Protein AF-X1SEZ9-F1 (afdb_monomer_lite)

Organism: NCBI:txid412755

Foldseek 3Di:
DVVLQCCAPVNVVVLVVVCVVCPPVDDSVVSNVVVVVVVVVVVVVVVVCVVPVCVVCVVVVVD

Sequence (63 aa):
LILIGSMTPPLGLTIYVMKGVLGELVPIGEMFRGCIIFVLMEIVTIGIIIAFPSLATWLPSLM

Structure (mmCIF, N/CA/C/O backbone):
data_AF-X1SEZ9-F1
#
_entry.id   AF-X1SEZ9-F1
#
loop_
_atom_site.group_PDB
_atom_site.id
_atom_site.type_symbol
_atom_site.label_atom_id
_atom_site.label_alt_id
_atom_site.label_comp_id
_atom_site.label_asym_id
_atom_site.label_entity_id
_atom_site.label_seq_id
_atom_site.pdbx_PDB_ins_code
_atom_site.Cartn_x
_atom_site.Cartn_y
_atom_site.Cartn_z
_atom_site.occupancy
_atom_site.B_iso_or_equiv
_atom_site.auth_seq_id
_atom_site.auth_comp_id
_atom_site.auth_asym_id
_atom_site.auth_atom_id
_atom_site.pdbx_PDB_model_num
ATOM 1 N N . LEU A 1 1 ? 4.689 2.119 -1.506 1.00 51.72 1 LEU A N 1
ATOM 2 C CA . LEU A 1 1 ? 5.311 1.569 -0.269 1.00 51.72 1 LEU A CA 1
ATOM 3 C C . LEU A 1 1 ? 4.979 2.378 0.991 1.00 51.72 1 LEU A C 1
ATOM 5 O O . LEU A 1 1 ? 4.372 1.799 1.880 1.00 51.72 1 LEU A O 1
ATOM 9 N N . ILE A 1 2 ? 5.275 3.685 1.073 1.00 55.62 2 ILE A N 1
ATOM 10 C CA . ILE A 1 2 ? 4.904 4.527 2.242 1.00 55.62 2 ILE A CA 1
ATOM 11 C C . ILE A 1 2 ? 3.378 4.537 2.495 1.00 55.62 2 ILE A C 1
ATOM 13 O O . ILE A 1 2 ? 2.945 4.360 3.627 1.00 55.62 2 ILE A O 1
ATOM 17 N N . LEU A 1 3 ? 2.560 4.628 1.438 1.00 55.00 3 LEU A N 1
ATOM 18 C CA . LEU A 1 3 ? 1.087 4.610 1.528 1.00 55.00 3 LEU A CA 1
ATOM 19 C C . LEU A 1 3 ? 0.501 3.256 1.975 1.00 55.00 3 LEU A C 1
ATOM 21 O O . LEU A 1 3 ? -0.480 3.219 2.710 1.00 55.00 3 LEU A O 1
ATOM 25 N N . ILE A 1 4 ? 1.131 2.144 1.579 1.00 55.72 4 ILE A N 1
ATOM 26 C CA . ILE A 1 4 ? 0.704 0.782 1.948 1.00 55.72 4 ILE A CA 1
ATOM 27 C C . ILE A 1 4 ? 0.879 0.573 3.455 1.00 55.72 4 ILE A C 1
ATOM 29 O O . ILE A 1 4 ? -0.012 0.042 4.118 1.00 55.72 4 ILE A O 1
ATOM 33 N N . GLY A 1 5 ? 1.999 1.045 4.016 1.00 54.91 5 GLY A N 1
ATOM 34 C CA . GLY A 1 5 ? 2.244 1.009 5.458 1.00 54.91 5 GLY A CA 1
ATOM 35 C C . GLY A 1 5 ? 1.158 1.751 6.235 1.00 54.91 5 GLY A C 1
ATOM 36 O O . GLY A 1 5 ? 0.608 1.210 7.188 1.00 54.91 5 GLY A O 1
ATOM 37 N N . SER A 1 6 ? 0.758 2.936 5.772 1.00 56.75 6 SER A N 1
ATOM 38 C CA . SER A 1 6 ? -0.279 3.751 6.420 1.00 56.75 6 SER A CA 1
ATOM 39 C C . SER A 1 6 ? -1.704 3.177 6.343 1.00 56.75 6 SER A C 1
ATOM 41 O O . SER A 1 6 ? -2.557 3.609 7.117 1.00 56.75 6 SER A O 1
ATOM 43 N N . MET A 1 7 ? -1.972 2.217 5.450 1.00 60.38 7 MET A N 1
ATOM 44 C CA . MET A 1 7 ? -3.307 1.630 5.221 1.00 60.38 7 MET A CA 1
ATOM 45 C C . MET A 1 7 ? -3.474 0.209 5.796 1.00 60.38 7 MET A C 1
ATOM 47 O O . MET A 1 7 ? -4.594 -0.277 5.905 1.00 60.38 7 MET A O 1
ATOM 51 N N . THR A 1 8 ? -2.396 -0.481 6.180 1.00 61.50 8 THR A N 1
ATOM 52 C CA . THR A 1 8 ? -2.426 -1.920 6.545 1.00 61.50 8 THR A CA 1
ATOM 53 C C . THR A 1 8 ? -2.218 -2.098 8.069 1.00 61.50 8 THR A C 1
ATOM 55 O O . THR A 1 8 ? -1.586 -1.230 8.683 1.00 61.50 8 THR A O 1
ATOM 58 N N . PRO A 1 9 ? -2.713 -3.180 8.726 1.00 59.62 9 PRO A N 1
ATOM 59 C CA . PRO A 1 9 ? -2.894 -3.237 10.185 1.00 59.62 9 PRO A CA 1
ATOM 60 C C . PRO A 1 9 ? -1.685 -3.078 11.133 1.00 59.62 9 PRO A C 1
ATOM 62 O O . PRO A 1 9 ? -1.959 -2.911 12.319 1.00 59.62 9 PRO A O 1
ATOM 65 N N . PRO A 1 10 ? -0.391 -3.095 10.732 1.00 59.09 10 PRO A N 1
ATOM 66 C CA . PRO A 1 10 ? 0.689 -2.790 11.682 1.00 59.09 10 PRO A CA 1
ATOM 67 C C . PRO A 1 10 ? 0.934 -1.288 11.936 1.00 59.09 10 PRO A C 1
ATOM 69 O O . PRO A 1 10 ? 1.490 -0.957 12.978 1.00 59.09 10 PRO A O 1
ATOM 72 N N . LEU A 1 11 ? 0.531 -0.377 11.033 1.00 64.06 11 LEU A N 1
ATOM 73 C CA . LEU A 1 11 ? 0.659 1.082 11.235 1.00 64.06 11 LEU A CA 1
ATOM 74 C C . LEU A 1 11 ? -0.674 1.812 11.030 1.00 64.06 11 LEU A C 1
ATOM 76 O O . LEU A 1 11 ? -0.980 2.686 11.833 1.00 64.06 11 LEU A O 1
ATOM 80 N N . GLY A 1 12 ? -1.465 1.458 9.998 1.00 64.69 12 GLY A N 1
ATOM 81 C CA . GLY A 1 12 ? -2.892 1.803 9.826 1.00 64.69 12 GLY A CA 1
ATOM 82 C C . GLY A 1 12 ? -3.296 3.265 10.059 1.00 64.69 12 GLY A C 1
ATOM 83 O O . GLY A 1 12 ? -4.470 3.543 10.302 1.00 64.69 12 GLY A O 1
ATOM 84 N N . LEU A 1 13 ? -2.337 4.191 10.045 1.00 73.00 13 LEU A N 1
ATOM 85 C CA . LEU A 1 13 ? -2.472 5.529 10.607 1.00 73.00 13 LEU A CA 1
ATOM 86 C C . LEU A 1 13 ? -3.588 6.311 9.911 1.00 73.00 13 LEU A C 1
ATOM 88 O O . LEU A 1 13 ? -4.345 7.018 10.564 1.00 73.00 13 LEU A O 1
ATOM 92 N N . THR A 1 14 ? 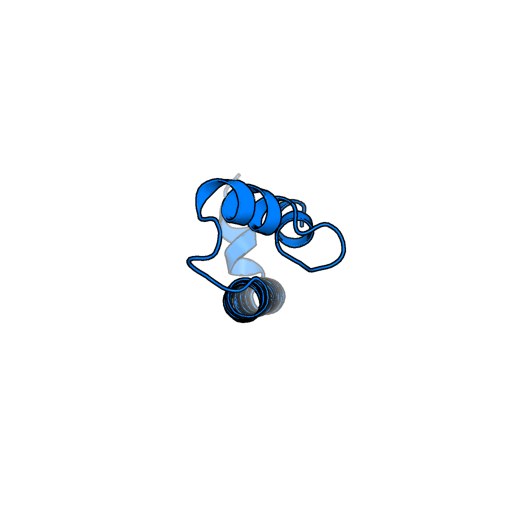-3.743 6.124 8.599 1.00 70.00 14 THR A N 1
ATOM 93 C CA . THR A 1 14 ? -4.790 6.778 7.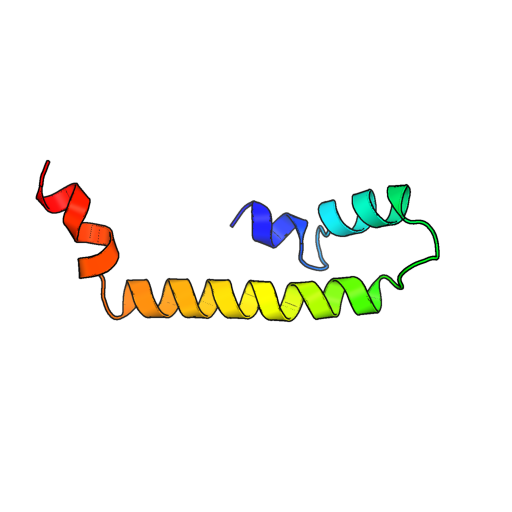808 1.00 70.00 14 THR A CA 1
ATOM 94 C C . THR A 1 14 ? -6.181 6.268 8.184 1.00 70.00 14 THR A C 1
ATOM 96 O O . THR A 1 14 ? -7.102 7.069 8.315 1.00 70.00 14 THR A O 1
ATOM 99 N N . ILE A 1 15 ? -6.331 4.962 8.434 1.00 73.69 15 ILE A N 1
ATOM 100 C CA . ILE A 1 15 ? -7.595 4.364 8.897 1.00 73.69 15 ILE A CA 1
ATOM 101 C C . ILE A 1 15 ? -7.913 4.828 10.324 1.00 73.69 15 ILE A C 1
ATOM 103 O O . ILE A 1 15 ? -9.059 5.152 10.624 1.00 73.69 15 ILE A O 1
ATOM 107 N N . TYR A 1 16 ? -6.906 4.927 11.196 1.00 74.50 16 TYR A N 1
ATOM 108 C CA . TYR A 1 16 ? -7.080 5.422 12.565 1.00 74.50 16 TYR A CA 1
ATOM 109 C C . TYR A 1 16 ? -7.428 6.916 12.624 1.00 74.50 16 TYR A C 1
ATOM 111 O O . TYR A 1 16 ? -8.302 7.302 13.401 1.00 74.50 16 TYR A O 1
ATOM 119 N N . VAL A 1 17 ? -6.811 7.750 11.782 1.00 77.44 17 VAL A N 1
ATOM 120 C CA . VAL A 1 17 ? -7.163 9.173 11.649 1.00 77.44 17 VAL A CA 1
ATOM 121 C C . VAL A 1 17 ? -8.583 9.319 11.102 1.00 77.44 17 VAL A C 1
ATOM 123 O O . VAL A 1 17 ? -9.370 10.076 11.668 1.00 77.44 17 VAL A O 1
ATOM 126 N N . MET A 1 18 ? -8.957 8.545 10.076 1.00 74.75 18 MET A N 1
ATOM 127 C CA . MET A 1 18 ? -10.331 8.559 9.562 1.00 74.75 18 MET A CA 1
ATOM 128 C C . MET A 1 18 ? -11.348 8.045 10.574 1.00 74.75 18 MET A C 1
ATOM 130 O O . MET A 1 18 ? -12.440 8.600 10.643 1.00 74.75 18 MET A O 1
ATOM 134 N N . LYS A 1 19 ? -11.002 7.067 11.415 1.00 73.94 19 LYS A N 1
ATOM 135 C CA . LYS A 1 19 ? -11.849 6.678 12.549 1.00 73.94 19 LYS A CA 1
ATOM 136 C C . LYS A 1 19 ? -12.033 7.830 13.541 1.00 73.94 19 LYS A C 1
ATOM 138 O O . LYS A 1 19 ? -13.136 8.024 14.037 1.00 73.94 19 LYS A O 1
ATOM 143 N N . GLY A 1 20 ? -10.987 8.613 13.804 1.00 77.44 20 GLY A N 1
ATOM 144 C CA . GLY A 1 20 ? -11.083 9.810 14.647 1.00 77.44 20 GLY A CA 1
ATOM 145 C C . GLY A 1 20 ? -12.062 10.860 14.106 1.00 77.44 20 GLY A C 1
ATOM 146 O O . GLY A 1 20 ? -12.716 11.536 14.893 1.00 77.44 20 GLY A O 1
ATOM 147 N N . VAL A 1 21 ? -12.201 10.961 12.779 1.00 81.94 21 VAL A N 1
ATOM 148 C CA . VAL A 1 21 ? -13.123 11.897 12.108 1.00 81.94 21 VAL A CA 1
ATOM 149 C C . VAL A 1 21 ? -14.537 11.317 11.943 1.00 81.94 21 VAL A C 1
ATOM 151 O O . VAL A 1 21 ? -15.516 12.045 12.077 1.00 81.94 21 VAL A O 1
ATOM 154 N N . LEU A 1 22 ? -14.660 10.017 11.651 1.00 76.44 22 LEU A N 1
ATOM 155 C CA . LEU A 1 22 ? -15.926 9.337 11.333 1.00 76.44 22 LEU A CA 1
ATOM 156 C C . LEU A 1 22 ? -16.623 8.713 12.558 1.00 76.44 22 LEU A C 1
ATOM 158 O O . LEU A 1 22 ? -17.799 8.358 12.480 1.00 76.44 22 LEU A O 1
ATOM 162 N N . GLY A 1 23 ? -15.928 8.569 13.688 1.00 71.38 23 GLY A N 1
ATOM 163 C CA . GLY A 1 23 ? -16.486 7.998 14.914 1.00 71.38 23 GLY A CA 1
ATOM 164 C C . GLY A 1 23 ? -16.929 6.535 14.758 1.00 71.38 23 GLY A C 1
ATOM 165 O O . GLY A 1 23 ? -16.201 5.707 14.215 1.00 71.38 23 GLY A O 1
ATOM 166 N N . GLU A 1 24 ? -18.127 6.218 15.258 1.00 75.19 24 GLU A N 1
ATOM 167 C CA . GLU A 1 24 ? -18.732 4.869 15.263 1.00 75.19 24 GLU A CA 1
ATOM 168 C C . GLU A 1 24 ? -19.500 4.536 13.965 1.00 75.19 24 GLU A C 1
ATOM 170 O O . GLU A 1 24 ? -20.081 3.460 13.852 1.00 75.19 24 GLU A O 1
ATOM 175 N N . LEU A 1 25 ? -19.525 5.438 12.972 1.00 74.38 25 LEU A N 1
ATOM 176 C CA . LEU A 1 25 ? -20.321 5.256 11.747 1.00 74.38 25 LEU A CA 1
ATOM 177 C C . LEU A 1 25 ? -19.882 4.047 10.911 1.00 74.38 25 LEU A C 1
ATOM 179 O O . LEU A 1 25 ? -20.704 3.454 10.216 1.00 74.38 25 LEU A O 1
ATOM 183 N N . VAL A 1 26 ? -18.592 3.700 10.946 1.00 74.69 26 VAL A N 1
ATOM 184 C CA . VAL A 1 26 ? -18.029 2.605 10.150 1.00 74.69 26 VAL A CA 1
ATOM 185 C C . VAL A 1 26 ? -17.076 1.770 11.016 1.00 74.69 26 VAL A C 1
ATOM 187 O O . VAL A 1 26 ? -16.105 2.311 11.555 1.00 74.69 26 VAL A O 1
ATOM 190 N N . PRO A 1 27 ? -17.294 0.448 11.140 1.00 79.12 27 PRO A N 1
ATOM 191 C CA . PRO A 1 27 ? -16.396 -0.433 11.878 1.00 79.12 27 PRO A CA 1
ATOM 192 C C . PRO A 1 27 ? -14.995 -0.468 11.256 1.00 79.12 27 PRO A C 1
ATOM 194 O O . PRO A 1 27 ? -14.847 -0.587 10.039 1.00 79.12 27 PRO A O 1
ATOM 197 N N . ILE A 1 28 ? -13.951 -0.490 12.095 1.00 74.69 28 ILE A N 1
ATOM 198 C CA . ILE A 1 28 ? -12.548 -0.651 11.655 1.00 74.69 28 ILE A CA 1
ATOM 199 C C . ILE A 1 28 ? -12.391 -1.856 10.711 1.00 74.69 28 ILE A C 1
ATOM 201 O O . ILE A 1 28 ? -11.661 -1.788 9.723 1.00 74.69 28 ILE A O 1
ATOM 205 N N . GLY A 1 29 ? -13.089 -2.959 11.004 1.00 77.12 29 GLY A N 1
ATOM 206 C CA . GLY A 1 29 ? -13.034 -4.178 10.197 1.00 77.12 29 GLY A CA 1
ATOM 207 C C . GLY A 1 29 ? -13.519 -3.985 8.757 1.00 77.12 29 GLY A C 1
ATOM 208 O O . GLY A 1 29 ? -12.945 -4.572 7.841 1.00 77.12 29 GLY A O 1
ATOM 209 N N . GLU A 1 30 ? -14.516 -3.126 8.530 1.00 77.50 30 GLU A N 1
ATOM 210 C CA . GLU A 1 30 ? -14.994 -2.813 7.177 1.00 77.50 30 GLU A CA 1
ATOM 211 C C . GLU A 1 30 ? -14.006 -1.926 6.416 1.00 77.50 30 GLU A C 1
ATOM 213 O O . GLU A 1 30 ? -13.730 -2.173 5.240 1.00 77.50 30 GLU A O 1
ATOM 218 N N . MET A 1 31 ? -13.391 -0.956 7.099 1.00 76.06 31 MET A N 1
ATOM 219 C CA . MET A 1 31 ? -12.353 -0.108 6.502 1.00 76.06 31 MET A CA 1
ATOM 220 C C . MET A 1 31 ? -11.140 -0.933 6.047 1.00 76.06 31 MET A C 1
ATOM 222 O O . MET A 1 31 ? -10.617 -0.728 4.947 1.00 76.06 31 MET A O 1
ATOM 226 N N . PHE A 1 32 ? -10.725 -1.919 6.850 1.00 76.56 32 PHE A N 1
ATOM 227 C CA . PHE A 1 32 ? -9.645 -2.836 6.476 1.00 76.56 32 PHE A CA 1
ATOM 228 C C . PHE A 1 32 ? -9.997 -3.708 5.276 1.00 76.56 32 PHE A C 1
ATOM 230 O O . PHE A 1 32 ? -9.148 -3.936 4.411 1.00 76.56 32 PHE A O 1
ATOM 237 N N . ARG A 1 33 ? -11.247 -4.164 5.184 1.00 79.50 33 ARG A N 1
ATOM 238 C CA . ARG A 1 33 ? -11.714 -4.954 4.042 1.00 79.50 33 ARG A CA 1
ATOM 239 C C . ARG A 1 33 ? -11.684 -4.146 2.742 1.00 79.50 33 ARG A C 1
ATOM 241 O O . ARG A 1 33 ? -11.284 -4.687 1.713 1.00 79.50 33 ARG A O 1
ATOM 248 N N . GLY A 1 34 ? -12.025 -2.857 2.800 1.00 78.44 34 GLY A N 1
ATOM 249 C CA . GLY A 1 34 ? -11.862 -1.932 1.673 1.00 78.44 34 GLY A CA 1
ATOM 250 C C . GLY A 1 34 ? -10.396 -1.756 1.262 1.00 78.44 34 GLY A C 1
ATOM 251 O O . GLY A 1 34 ? -10.070 -1.805 0.076 1.00 78.44 34 GLY A O 1
ATOM 252 N N . CYS A 1 35 ? -9.488 -1.643 2.233 1.00 77.56 35 CYS A N 1
ATOM 253 C CA . CYS A 1 35 ? -8.056 -1.500 1.952 1.00 77.56 35 CYS A CA 1
ATOM 254 C C . CYS A 1 35 ? -7.419 -2.762 1.355 1.00 77.56 35 CYS A C 1
ATOM 256 O O . CYS A 1 35 ? -6.516 -2.650 0.530 1.00 77.56 35 CYS A O 1
ATOM 258 N N . ILE A 1 36 ? -7.901 -3.959 1.702 1.00 81.69 36 ILE A N 1
ATOM 259 C CA . ILE A 1 36 ? -7.404 -5.219 1.123 1.00 81.69 36 ILE A CA 1
ATOM 260 C C . ILE A 1 36 ? -7.564 -5.245 -0.402 1.00 81.69 36 ILE A C 1
ATOM 262 O O . ILE A 1 36 ? -6.633 -5.650 -1.100 1.00 81.69 36 ILE A O 1
ATOM 266 N N . ILE A 1 37 ? -8.705 -4.784 -0.931 1.00 83.56 37 ILE A N 1
ATOM 267 C CA . ILE A 1 37 ? -8.932 -4.750 -2.385 1.00 83.56 37 ILE A CA 1
ATOM 268 C C . ILE A 1 37 ? -7.955 -3.782 -3.069 1.00 83.56 37 ILE A C 1
ATOM 270 O O . ILE A 1 37 ? -7.456 -4.062 -4.157 1.00 83.56 37 ILE A O 1
ATOM 274 N N . PHE A 1 38 ? -7.645 -2.665 -2.407 1.00 81.50 38 PHE A N 1
ATOM 275 C CA . PHE A 1 38 ? -6.720 -1.654 -2.907 1.00 81.50 38 PHE A CA 1
ATOM 276 C C . PHE A 1 38 ? -5.283 -2.185 -2.963 1.00 81.50 38 PHE A C 1
ATOM 278 O O . PHE A 1 38 ? -4.621 -2.072 -3.992 1.00 81.50 38 PHE A O 1
ATOM 285 N N . VAL A 1 39 ? -4.823 -2.839 -1.892 1.00 82.75 3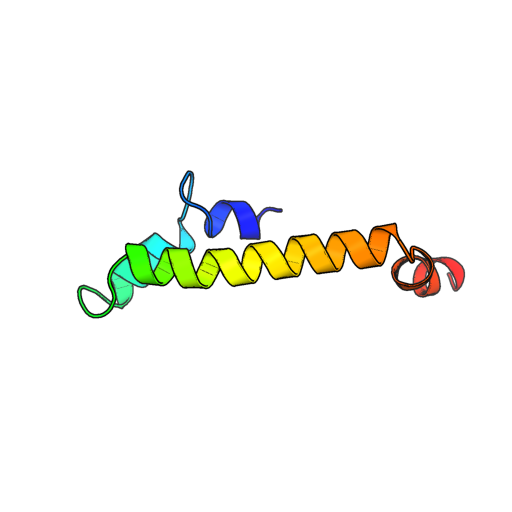9 VAL A N 1
ATOM 286 C CA . VAL A 1 39 ? -3.490 -3.463 -1.843 1.00 82.75 39 VAL A CA 1
ATOM 287 C C . VAL A 1 39 ? -3.354 -4.554 -2.907 1.00 82.75 39 VAL A C 1
ATOM 289 O O . VAL A 1 39 ? -2.322 -4.643 -3.569 1.00 82.75 39 VAL A O 1
ATOM 292 N N . LEU A 1 40 ? -4.403 -5.351 -3.125 1.00 86.94 40 LEU A N 1
ATOM 293 C CA . LEU A 1 40 ? -4.436 -6.330 -4.213 1.00 86.94 40 LEU A CA 1
ATOM 294 C C . LEU A 1 40 ? -4.253 -5.670 -5.586 1.00 86.94 40 LEU A C 1
ATOM 296 O O . LEU A 1 40 ? -3.447 -6.147 -6.381 1.00 86.94 40 LEU A O 1
ATOM 300 N N . MET A 1 41 ? -4.943 -4.559 -5.852 1.00 87.81 41 MET A N 1
ATOM 301 C CA . MET A 1 41 ? -4.800 -3.822 -7.113 1.00 87.81 41 MET A CA 1
ATOM 302 C C . MET A 1 41 ? -3.400 -3.226 -7.297 1.00 87.81 41 MET A C 1
ATOM 304 O O . MET A 1 41 ? -2.878 -3.240 -8.414 1.00 87.81 41 MET A O 1
ATOM 308 N N . GLU A 1 42 ? -2.753 -2.753 -6.229 1.00 85.12 42 GLU A N 1
ATOM 309 C CA . GLU A 1 42 ? -1.356 -2.308 -6.310 1.00 85.12 42 GLU A CA 1
ATOM 310 C C . GLU A 1 42 ? -0.411 -3.464 -6.656 1.00 85.12 42 GLU A C 1
ATOM 312 O O . GLU A 1 42 ? 0.434 -3.316 -7.539 1.00 85.12 42 GLU A O 1
ATOM 317 N N . ILE A 1 43 ? -0.580 -4.632 -6.029 1.00 89.62 43 ILE A N 1
ATOM 318 C CA . ILE A 1 43 ? 0.224 -5.823 -6.341 1.00 89.62 43 ILE A CA 1
ATOM 319 C C . ILE A 1 43 ? 0.022 -6.245 -7.799 1.00 89.62 43 ILE A C 1
ATOM 321 O O . ILE A 1 43 ? 0.996 -6.542 -8.489 1.00 89.62 43 ILE A O 1
ATOM 325 N N . VAL A 1 44 ? -1.220 -6.231 -8.289 1.00 93.62 44 VAL A N 1
ATOM 326 C CA . VAL A 1 44 ? -1.531 -6.531 -9.694 1.00 93.62 44 VAL A CA 1
ATOM 327 C C . VAL A 1 44 ? -0.855 -5.526 -10.623 1.00 93.62 44 VAL A C 1
ATOM 329 O O . VAL A 1 44 ? -0.222 -5.926 -11.595 1.00 93.62 44 VAL A O 1
ATOM 332 N N . THR A 1 45 ? -0.926 -4.235 -10.304 1.00 89.88 45 THR A N 1
ATOM 333 C CA . THR A 1 45 ? -0.297 -3.173 -11.102 1.00 89.88 45 THR A CA 1
ATOM 334 C C . THR A 1 45 ? 1.219 -3.353 -11.164 1.00 89.88 45 THR A C 1
ATOM 336 O O . THR A 1 45 ? 1.804 -3.303 -12.245 1.00 89.88 45 THR A O 1
ATOM 339 N N . ILE A 1 46 ? 1.857 -3.635 -10.026 1.00 90.38 46 ILE A N 1
ATOM 340 C CA . ILE A 1 46 ? 3.291 -3.942 -9.961 1.00 90.38 46 ILE A CA 1
ATOM 341 C C . ILE A 1 46 ? 3.605 -5.189 -10.794 1.00 90.38 46 ILE A C 1
ATOM 343 O O . ILE A 1 46 ? 4.551 -5.174 -11.576 1.00 90.38 46 ILE A O 1
ATOM 347 N N . GLY A 1 47 ? 2.795 -6.244 -10.683 1.00 93.38 47 GLY A N 1
ATOM 348 C CA . GLY A 1 47 ? 2.947 -7.461 -11.479 1.00 93.38 47 GLY A CA 1
ATOM 349 C C . GLY A 1 47 ? 2.862 -7.201 -12.985 1.00 93.38 47 GLY A C 1
ATOM 350 O O . GLY A 1 47 ? 3.684 -7.715 -13.739 1.00 93.38 47 GLY A O 1
ATOM 351 N N . ILE A 1 48 ? 1.928 -6.353 -13.422 1.00 93.06 48 ILE A N 1
ATOM 352 C CA . ILE A 1 48 ? 1.789 -5.941 -14.827 1.00 93.06 48 ILE A CA 1
ATOM 353 C C . ILE A 1 48 ? 3.024 -5.166 -15.290 1.00 93.06 48 ILE A C 1
ATOM 355 O O . ILE A 1 48 ? 3.536 -5.441 -16.371 1.00 93.06 48 ILE A O 1
ATOM 359 N N . ILE A 1 49 ? 3.531 -4.235 -14.480 1.00 91.00 49 ILE A N 1
ATOM 360 C CA . ILE A 1 49 ? 4.741 -3.469 -14.810 1.00 91.00 49 ILE A CA 1
ATOM 361 C C . ILE A 1 49 ? 5.968 -4.386 -14.896 1.00 91.00 49 ILE A C 1
ATOM 363 O O . ILE A 1 49 ? 6.792 -4.214 -15.790 1.00 91.00 49 ILE A O 1
ATOM 367 N N . ILE A 1 50 ? 6.085 -5.382 -14.014 1.00 89.81 50 ILE A N 1
ATOM 368 C CA . ILE A 1 50 ? 7.168 -6.374 -14.069 1.00 89.81 50 ILE A CA 1
ATOM 369 C C . ILE A 1 50 ? 7.043 -7.252 -15.323 1.00 89.81 50 ILE A C 1
ATOM 371 O O . ILE A 1 50 ? 8.052 -7.543 -15.962 1.00 89.81 50 ILE A O 1
ATOM 375 N N . ALA A 1 51 ? 5.827 -7.665 -15.692 1.00 92.81 51 ALA A N 1
ATOM 376 C CA . ALA A 1 51 ? 5.584 -8.475 -16.886 1.00 92.81 51 ALA A CA 1
ATOM 377 C C . ALA A 1 51 ? 5.791 -7.687 -18.194 1.00 92.81 51 ALA A C 1
ATOM 379 O O . ALA A 1 51 ? 6.255 -8.247 -19.186 1.00 92.81 51 ALA A O 1
ATOM 380 N N . PHE A 1 52 ? 5.478 -6.390 -18.190 1.00 91.31 52 PHE A N 1
ATOM 381 C CA . PHE A 1 52 ? 5.586 -5.484 -19.334 1.00 91.31 52 PHE A CA 1
ATOM 382 C C . PHE A 1 52 ? 6.404 -4.238 -18.965 1.00 91.31 52 PHE A C 1
ATOM 384 O O . PHE A 1 52 ? 5.858 -3.131 -18.880 1.00 91.31 52 PHE A O 1
ATOM 391 N N . PRO A 1 53 ? 7.730 -4.380 -18.782 1.00 83.31 53 PRO A N 1
ATOM 392 C CA . PRO A 1 53 ? 8.590 -3.286 -18.330 1.00 83.31 53 PRO A CA 1
ATOM 393 C C . PRO A 1 53 ? 8.611 -2.111 -19.311 1.00 83.31 53 PRO A C 1
ATOM 395 O O . PRO A 1 53 ? 8.798 -0.970 -18.894 1.00 83.31 53 PRO A O 1
ATOM 398 N N . SER A 1 54 ? 8.314 -2.362 -20.591 1.00 82.94 54 SER A N 1
ATOM 399 C CA . SER A 1 54 ? 8.158 -1.337 -21.626 1.00 82.94 54 SER A CA 1
ATOM 400 C C . SER A 1 54 ? 7.144 -0.250 -21.264 1.00 82.94 54 SER A C 1
ATOM 402 O O . SER A 1 54 ? 7.320 0.890 -21.685 1.00 82.94 54 SER A O 1
ATOM 404 N N . LEU A 1 55 ? 6.115 -0.561 -20.463 1.00 82.50 55 LEU A N 1
ATOM 405 C CA . LEU A 1 55 ? 5.140 0.429 -19.989 1.00 82.50 55 LEU A CA 1
ATOM 406 C C . LEU A 1 55 ? 5.783 1.482 -19.076 1.00 82.50 55 LEU A C 1
ATOM 408 O O . LEU A 1 55 ? 5.397 2.647 -19.117 1.00 82.50 55 LEU A O 1
ATOM 412 N N . ALA A 1 56 ? 6.769 1.084 -18.271 1.00 81.88 56 ALA A N 1
ATOM 413 C CA . ALA A 1 56 ? 7.481 1.980 -17.365 1.00 81.88 56 ALA A CA 1
ATOM 414 C C . ALA A 1 56 ? 8.732 2.596 -18.011 1.00 81.88 56 ALA A C 1
ATOM 416 O O . ALA A 1 56 ? 9.092 3.729 -17.696 1.00 81.88 56 ALA A O 1
ATOM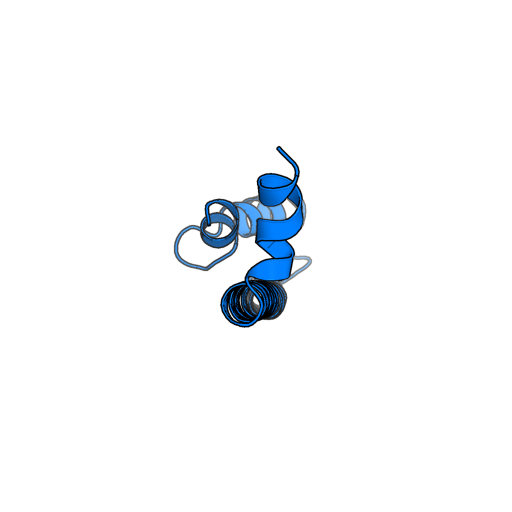 417 N N . THR A 1 57 ? 9.395 1.877 -18.921 1.00 80.38 57 THR A N 1
ATOM 418 C CA . THR A 1 57 ? 10.654 2.324 -19.538 1.00 80.38 57 THR A CA 1
ATOM 419 C C . THR A 1 57 ? 10.470 3.134 -20.817 1.00 80.38 57 THR A C 1
ATOM 421 O O . THR A 1 57 ? 11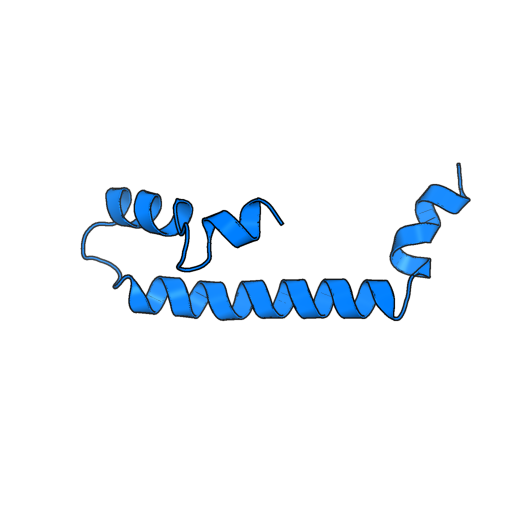.447 3.702 -21.297 1.00 80.38 57 THR A O 1
ATOM 424 N N . TRP A 1 58 ? 9.252 3.233 -21.360 1.00 82.94 58 TRP A N 1
ATOM 425 C CA . TRP A 1 58 ? 8.983 4.019 -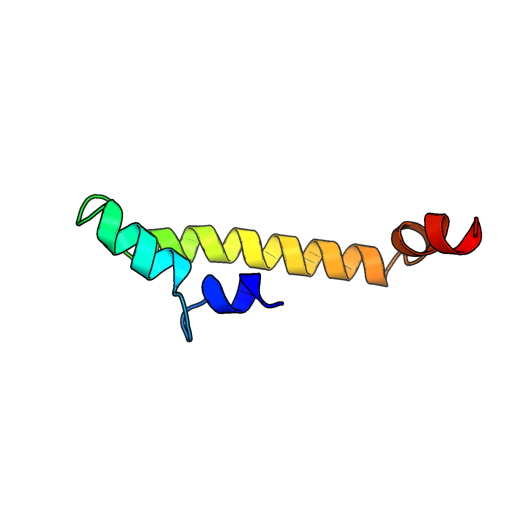22.568 1.00 82.94 58 TRP A CA 1
ATOM 426 C C . TRP A 1 58 ? 9.435 5.480 -22.431 1.00 82.94 58 TRP A C 1
ATOM 428 O O . TRP A 1 58 ? 10.174 5.971 -23.280 1.00 82.94 58 TRP A O 1
ATOM 438 N N . LEU A 1 59 ? 9.071 6.155 -21.337 1.00 77.62 59 LEU A N 1
ATOM 439 C CA . LEU A 1 59 ? 9.437 7.556 -21.126 1.00 77.62 59 LEU A CA 1
ATOM 440 C C . LEU A 1 59 ? 10.948 7.758 -20.854 1.00 77.62 59 LEU A C 1
ATOM 442 O O . LEU A 1 59 ? 11.537 8.604 -21.519 1.00 77.62 59 LEU A O 1
ATOM 446 N N . PRO A 1 60 ? 11.618 6.976 -19.979 1.00 80.00 60 PRO A N 1
ATOM 447 C CA . PRO A 1 60 ? 13.076 7.024 -19.832 1.00 80.00 60 PRO A CA 1
ATOM 448 C C . PRO A 1 60 ? 13.855 6.737 -21.117 1.00 80.00 60 PRO A C 1
ATOM 450 O O . PRO A 1 60 ? 14.934 7.277 -21.295 1.00 80.00 60 PRO A O 1
ATOM 453 N N . SER A 1 61 ? 13.330 5.896 -22.015 1.00 78.12 61 SER A N 1
ATOM 454 C CA . SER A 1 61 ? 13.999 5.592 -23.290 1.00 78.12 61 SER A CA 1
ATOM 455 C C . SER A 1 61 ? 13.950 6.733 -24.317 1.00 78.12 61 SER A C 1
ATOM 457 O O . SER A 1 61 ? 14.627 6.658 -25.338 1.00 78.12 61 SER A O 1
ATOM 459 N N . LEU A 1 62 ? 13.137 7.765 -24.059 1.00 79.25 62 LEU A N 1
ATOM 460 C CA . LEU A 1 62 ? 12.994 8.972 -24.881 1.00 79.25 62 LEU A CA 1
ATOM 461 C C . LEU A 1 62 ? 13.846 10.155 -24.380 1.00 79.25 62 LEU A C 1
ATOM 463 O O . LEU A 1 62 ? 13.833 11.204 -25.025 1.00 79.25 62 LEU A O 1
ATOM 467 N N . MET A 1 63 ? 14.536 10.004 -23.243 1.00 67.44 63 MET A N 1
ATOM 468 C CA . MET A 1 63 ? 15.446 10.996 -22.649 1.00 67.44 63 MET A CA 1
ATOM 469 C C . MET A 1 63 ? 16.900 10.621 -22.931 1.00 67.44 63 MET A C 1
ATOM 471 O O . MET A 1 63 ? 17.698 11.559 -23.143 1.00 67.44 63 MET A O 1
#

Radius of gyration: 16.26 Å; chains: 1; bounding box: 36×20×40 Å

Secondary structure (DSSP, 8-state):
-HHHHHHSTTT-HHHHHHHHHHTTSS-HHHHHHHHHHHHHHHHHHHHHHHH-THHHHTTGGG-

pLDDT: mean 76.59, std 10.82, range [51.72, 93.62]